Protein AF-A0A519TLH5-F1 (afdb_monomer)

Mean predicted aligned error: 9.52 Å

Structure (mmCIF, N/CA/C/O backbone):
data_AF-A0A519TLH5-F1
#
_entry.id   AF-A0A519TLH5-F1
#
loop_
_atom_site.group_PDB
_atom_site.id
_atom_site.type_symbol
_atom_site.label_atom_id
_atom_site.label_alt_id
_atom_site.label_comp_id
_atom_site.label_asym_id
_atom_site.label_entity_id
_atom_site.label_seq_id
_atom_site.pdbx_PDB_ins_code
_atom_site.Cartn_x
_atom_site.Cartn_y
_atom_site.Cartn_z
_atom_site.occupancy
_atom_site.B_iso_or_equiv
_atom_site.auth_seq_id
_atom_site.auth_comp_id
_atom_site.auth_asym_id
_atom_site.auth_atom_id
_atom_site.pdbx_PDB_model_num
ATOM 1 N N . SER A 1 1 ? 10.944 -17.318 42.287 1.00 51.22 1 SER A N 1
ATOM 2 C CA . SER A 1 1 ? 10.211 -17.930 41.171 1.00 51.22 1 SER A CA 1
ATOM 3 C C . SER A 1 1 ? 8.786 -17.448 41.249 1.00 51.22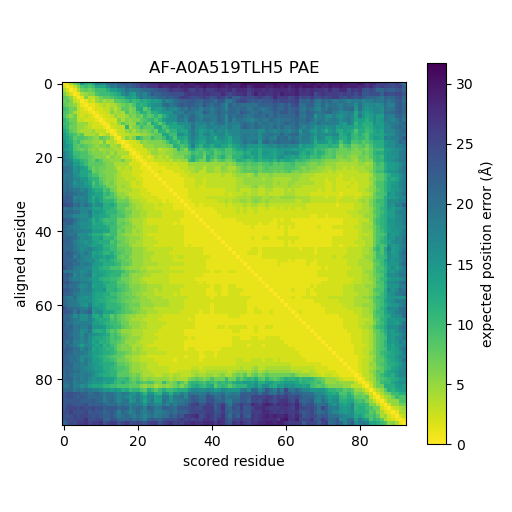 1 SER A C 1
ATOM 5 O O . SER A 1 1 ? 8.136 -17.721 42.246 1.00 51.22 1 SER A O 1
ATOM 7 N N . GLU A 1 2 ? 8.356 -16.625 40.300 1.00 52.34 2 GLU A N 1
ATOM 8 C CA . GLU A 1 2 ? 6.964 -16.180 40.232 1.00 52.34 2 GLU A CA 1
ATOM 9 C C . GLU A 1 2 ? 6.129 -17.348 39.700 1.00 52.34 2 GLU A C 1
ATO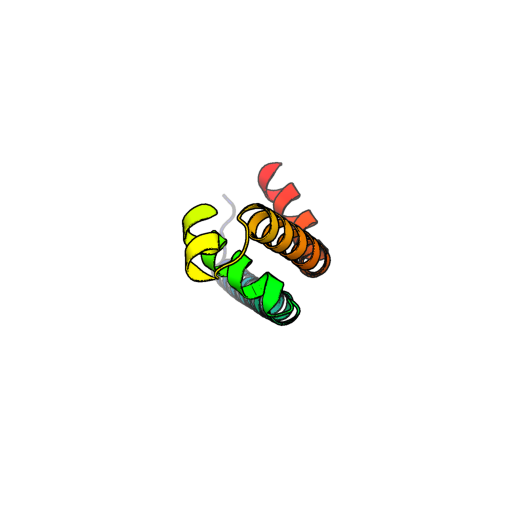M 11 O O . GLU A 1 2 ? 6.319 -17.778 38.564 1.00 52.34 2 GLU A O 1
ATOM 16 N N . ASP A 1 3 ? 5.260 -17.914 40.539 1.00 61.44 3 ASP A N 1
ATOM 17 C CA . ASP A 1 3 ? 4.289 -18.920 40.109 1.00 61.44 3 ASP A CA 1
ATOM 18 C C . ASP A 1 3 ? 3.301 -18.259 39.143 1.00 61.44 3 ASP A C 1
ATOM 20 O O . ASP A 1 3 ? 2.405 -17.503 39.537 1.00 61.44 3 ASP A O 1
ATOM 24 N N . ILE A 1 4 ? 3.476 -18.515 37.848 1.00 61.09 4 ILE A N 1
ATOM 25 C CA . ILE A 1 4 ? 2.549 -18.047 36.823 1.00 61.09 4 ILE A CA 1
ATOM 26 C C . ILE A 1 4 ? 1.269 -18.882 36.948 1.00 61.09 4 ILE A C 1
ATOM 28 O O . ILE A 1 4 ? 1.158 -19.983 36.414 1.00 61.09 4 ILE A O 1
ATOM 32 N N . SER A 1 5 ? 0.293 -18.348 37.682 1.00 77.19 5 SER A N 1
ATOM 33 C CA . SER A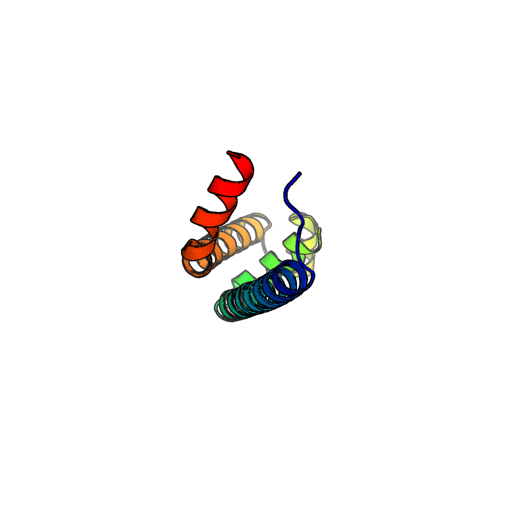 1 5 ? -1.044 -18.931 37.820 1.00 77.19 5 SER A CA 1
ATOM 34 C C . SER A 1 5 ? -1.707 -19.142 36.453 1.00 77.19 5 SER A C 1
ATOM 36 O O . SER A 1 5 ? -1.647 -18.279 35.572 1.00 77.19 5 SER A O 1
ATOM 38 N N . SER A 1 6 ? -2.412 -20.264 36.290 1.00 74.06 6 SER A N 1
ATOM 39 C CA . SER A 1 6 ? -3.201 -20.586 35.091 1.00 74.06 6 SER A CA 1
ATOM 40 C C . SER A 1 6 ? -4.214 -19.491 34.724 1.00 74.06 6 SER A C 1
ATOM 42 O O . SER A 1 6 ? -4.489 -19.273 33.543 1.00 74.06 6 SER A O 1
ATOM 44 N N . ALA A 1 7 ? -4.714 -18.743 35.712 1.00 72.50 7 ALA A N 1
ATOM 45 C CA . ALA A 1 7 ? -5.584 -17.591 35.493 1.00 72.50 7 ALA A CA 1
ATOM 46 C C . ALA A 1 7 ? -4.855 -16.435 34.781 1.00 72.50 7 ALA A C 1
ATOM 48 O O . ALA A 1 7 ? -5.415 -15.830 33.867 1.00 72.50 7 ALA A O 1
ATOM 49 N N . ASN A 1 8 ? -3.587 -16.178 35.127 1.00 74.12 8 ASN A N 1
ATOM 50 C CA . ASN A 1 8 ? -2.761 -15.151 34.480 1.00 74.12 8 ASN A CA 1
ATOM 51 C C . ASN A 1 8 ? -2.363 -15.552 33.054 1.00 74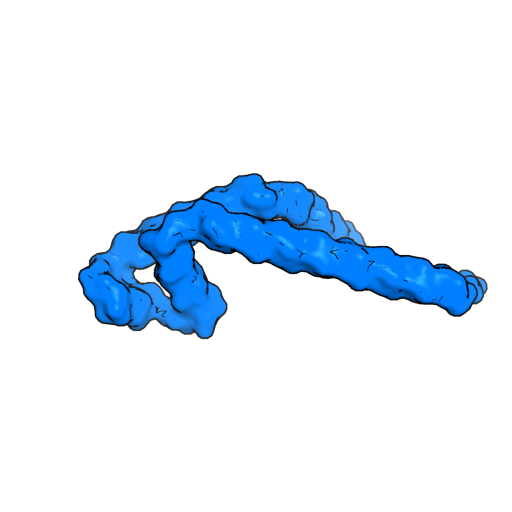.12 8 ASN A C 1
ATOM 53 O O . ASN A 1 8 ? -2.336 -14.697 32.166 1.00 74.12 8 ASN A O 1
ATOM 57 N N . LEU A 1 9 ? -2.111 -16.844 32.817 1.00 74.75 9 LEU A N 1
ATOM 58 C CA . LEU A 1 9 ? -1.867 -17.395 31.478 1.00 74.75 9 LEU A CA 1
ATOM 59 C C . LEU A 1 9 ? -3.101 -17.258 30.580 1.00 74.75 9 LEU A C 1
ATOM 61 O O . LEU A 1 9 ? -2.989 -16.769 29.460 1.00 74.75 9 LEU A O 1
ATOM 65 N N . SER A 1 10 ? -4.281 -17.631 31.082 1.00 74.44 10 SER A N 1
ATOM 66 C CA . SER A 1 10 ? -5.544 -17.530 30.337 1.00 74.44 10 SER A CA 1
ATOM 67 C C . SER A 1 10 ? -5.927 -16.076 30.035 1.00 74.44 10 SER A C 1
ATOM 69 O O . SER A 1 10 ? -6.301 -15.746 28.907 1.00 74.44 10 SER A O 1
ATOM 71 N N . TYR A 1 11 ? -5.764 -15.179 31.012 1.00 69.44 11 TYR A N 1
ATOM 72 C CA . TYR A 1 11 ? -6.009 -13.748 30.834 1.00 69.44 11 TYR A CA 1
ATOM 73 C C . TYR A 1 11 ? -5.057 -13.127 29.804 1.00 69.44 11 TYR A C 1
ATOM 75 O O . TYR A 1 11 ? -5.507 -12.453 28.878 1.00 69.44 11 TYR A O 1
ATOM 83 N N . SER A 1 12 ? -3.755 -13.413 29.906 1.00 69.44 12 SER A N 1
ATOM 84 C CA . SER A 1 12 ? -2.750 -12.931 28.949 1.00 69.44 12 SER A CA 1
ATOM 85 C C . SER A 1 12 ? -2.986 -13.487 27.542 1.00 69.44 12 SER A C 1
ATOM 87 O O . SER A 1 12 ? -2.947 -12.736 26.572 1.00 69.44 12 SER A O 1
ATOM 89 N N . ALA A 1 13 ? -3.312 -14.778 27.413 1.00 68.44 13 ALA A N 1
ATOM 90 C CA . ALA A 1 13 ? -3.635 -15.394 26.127 1.00 68.44 13 ALA A CA 1
ATOM 91 C C . ALA A 1 13 ? -4.887 -14.770 25.484 1.00 68.44 13 ALA A C 1
ATOM 93 O O . ALA A 1 13 ? -4.870 -14.435 24.300 1.00 68.44 13 ALA A O 1
ATOM 94 N N . THR A 1 14 ? -5.946 -14.549 26.270 1.00 69.19 14 THR A N 1
ATOM 95 C CA . THR A 1 14 ? -7.190 -13.914 25.801 1.00 69.19 14 THR A CA 1
ATOM 96 C C . THR A 1 14 ? -6.950 -12.466 25.373 1.00 69.19 14 THR A C 1
ATOM 98 O O . THR A 1 14 ? -7.419 -12.046 24.313 1.00 69.19 14 THR A O 1
ATOM 101 N N . LYS A 1 15 ? -6.178 -11.706 26.160 1.00 72.25 15 LYS A N 1
ATOM 102 C CA . LYS A 1 15 ? -5.798 -10.324 25.845 1.00 72.25 15 LYS A CA 1
ATOM 103 C C . LYS A 1 15 ? -4.995 -10.245 24.543 1.00 72.25 15 LYS A C 1
ATOM 105 O O . LYS A 1 15 ? -5.366 -9.481 23.655 1.00 72.25 15 LYS A O 1
ATOM 110 N N . ASN A 1 16 ? -3.982 -11.097 24.380 1.00 73.56 16 ASN A N 1
ATOM 111 C CA . ASN A 1 16 ? -3.161 -11.151 23.168 1.00 73.56 16 ASN A CA 1
ATOM 112 C C . ASN A 1 16 ? -3.995 -11.476 21.920 1.00 73.56 16 ASN A C 1
ATOM 114 O O . ASN A 1 16 ? -3.808 -10.873 20.862 1.00 73.56 16 ASN A O 1
ATOM 118 N N . GLN A 1 17 ? -4.940 -12.416 22.029 1.00 71.75 17 GLN A N 1
ATOM 119 C CA . GLN A 1 17 ? -5.842 -12.755 20.927 1.00 71.75 17 GLN A CA 1
ATOM 120 C C . GLN A 1 17 ? -6.779 -11.599 20.562 1.00 71.75 17 GLN A C 1
ATOM 122 O O . GLN A 1 17 ? -7.037 -11.379 19.378 1.00 71.75 17 GLN A O 1
ATOM 127 N N . ALA A 1 18 ? -7.294 -10.867 21.552 1.00 72.75 18 ALA A N 1
ATOM 128 C CA . ALA A 1 18 ? -8.128 -9.695 21.311 1.00 72.75 18 ALA A CA 1
ATOM 129 C C . ALA A 1 18 ? -7.330 -8.593 20.599 1.00 72.75 18 ALA A C 1
ATOM 131 O O . ALA A 1 18 ? -7.749 -8.138 19.537 1.00 72.75 18 ALA A O 1
ATOM 132 N N . GLU A 1 19 ? -6.154 -8.230 21.117 1.00 75.31 19 GLU A N 1
ATOM 133 C CA . GLU A 1 19 ? -5.267 -7.224 20.515 1.00 75.31 19 GLU A CA 1
ATOM 134 C C . GLU A 1 19 ? -4.874 -7.597 19.080 1.00 75.31 19 GLU A C 1
ATOM 136 O O . GLU A 1 19 ? -5.014 -6.781 18.172 1.00 75.31 19 GLU A O 1
ATOM 141 N N . SER A 1 20 ? -4.503 -8.858 18.839 1.00 75.62 20 SER A N 1
ATOM 142 C CA . SER A 1 20 ? -4.162 -9.347 17.494 1.00 75.62 20 SER A CA 1
ATOM 143 C C . SER A 1 20 ? -5.322 -9.195 16.503 1.00 75.62 20 SER A C 1
ATOM 145 O O . SER A 1 20 ? -5.113 -8.800 15.357 1.00 75.62 20 SER A O 1
ATOM 147 N N . LYS A 1 21 ? -6.560 -9.476 16.936 1.00 76.88 21 LYS A N 1
ATOM 148 C CA . LYS A 1 21 ? -7.758 -9.295 16.099 1.00 76.88 21 LYS A CA 1
ATOM 149 C C . LYS A 1 21 ? -8.022 -7.824 15.778 1.00 76.88 21 LYS A C 1
ATOM 151 O O . LYS A 1 21 ? -8.412 -7.524 14.652 1.00 76.88 21 LYS A O 1
ATOM 156 N N . PHE A 1 22 ? -7.806 -6.917 16.732 1.00 81.81 22 PHE A N 1
ATOM 157 C CA . PHE A 1 22 ? -7.949 -5.477 16.496 1.00 81.81 22 PHE A CA 1
ATOM 158 C C . PHE A 1 22 ? -6.900 -4.957 15.509 1.00 81.81 22 PHE A C 1
ATOM 160 O O . PHE A 1 22 ? -7.266 -4.272 14.556 1.00 81.81 22 PHE A O 1
ATOM 167 N N . VAL A 1 23 ? -5.633 -5.354 15.678 1.00 82.69 23 VAL A N 1
ATOM 168 C CA . VAL A 1 23 ? -4.537 -4.990 14.764 1.00 82.69 23 VAL A CA 1
ATOM 169 C C . VAL A 1 23 ? -4.847 -5.452 13.341 1.00 82.69 23 VAL A C 1
ATOM 171 O O . VAL A 1 23 ? -4.752 -4.662 12.404 1.00 82.69 23 VAL A O 1
ATOM 174 N N . LEU A 1 24 ? -5.263 -6.712 13.174 1.00 83.88 24 LEU A N 1
ATOM 175 C CA . LEU A 1 24 ? -5.594 -7.260 11.859 1.00 83.88 24 LEU A CA 1
ATOM 176 C C . LEU A 1 24 ? -6.767 -6.510 11.214 1.00 83.88 24 LEU A C 1
ATOM 178 O O . LEU A 1 24 ? -6.666 -6.080 10.068 1.00 83.88 24 LEU A O 1
ATOM 182 N N . GLY A 1 25 ? -7.841 -6.271 11.972 1.00 86.06 25 GLY A N 1
ATOM 183 C CA . GLY A 1 25 ? -8.995 -5.525 11.473 1.00 86.06 25 GLY A CA 1
ATOM 184 C C . GLY A 1 25 ? -8.662 -4.085 11.072 1.00 86.06 25 GLY A C 1
ATOM 185 O O . GLY A 1 25 ? -9.266 -3.548 10.145 1.00 86.06 25 GLY A O 1
ATOM 186 N N . ASP A 1 26 ? -7.698 -3.444 11.729 1.00 86.69 26 ASP A N 1
ATOM 187 C CA . ASP A 1 26 ? -7.257 -2.100 11.356 1.00 86.69 26 ASP A CA 1
ATOM 188 C C . ASP A 1 26 ? -6.325 -2.089 10.140 1.00 86.69 26 ASP A C 1
ATOM 190 O O . ASP A 1 26 ? -6.389 -1.151 9.342 1.00 86.69 26 ASP A O 1
ATOM 194 N N . ILE A 1 27 ? -5.519 -3.137 9.942 1.00 86.81 27 ILE A N 1
ATOM 195 C CA . ILE A 1 27 ? -4.773 -3.348 8.693 1.00 86.81 27 ILE A CA 1
ATOM 196 C C . ILE A 1 27 ? -5.748 -3.511 7.526 1.00 86.81 27 ILE A C 1
ATOM 198 O O . ILE A 1 27 ? -5.594 -2.826 6.514 1.00 86.81 27 ILE A O 1
ATOM 202 N N . ASP A 1 28 ? -6.783 -4.338 7.683 1.00 89.81 28 ASP A N 1
ATOM 203 C CA . ASP A 1 28 ? -7.794 -4.558 6.646 1.00 89.81 28 ASP A CA 1
ATOM 204 C C . ASP A 1 28 ? -8.521 -3.256 6.287 1.00 89.81 28 ASP A C 1
ATOM 206 O O . ASP A 1 28 ? -8.657 -2.912 5.110 1.00 89.81 28 ASP A O 1
ATOM 210 N N . LYS A 1 29 ? -8.921 -2.466 7.294 1.00 90.00 29 LYS A N 1
ATOM 211 C CA . LYS A 1 29 ? -9.499 -1.131 7.069 1.00 90.00 29 LYS A CA 1
ATOM 212 C C . LYS A 1 29 ? -8.524 -0.209 6.347 1.00 90.00 29 LYS A C 1
ATOM 214 O O . LYS A 1 29 ? -8.939 0.497 5.435 1.00 90.00 29 LYS A O 1
ATOM 219 N N . ALA A 1 30 ? -7.251 -0.189 6.742 1.00 90.06 30 ALA A N 1
ATOM 220 C CA . ALA A 1 30 ? -6.247 0.666 6.117 1.00 90.06 30 ALA A CA 1
ATOM 221 C C . ALA A 1 30 ? -6.032 0.297 4.642 1.00 90.06 30 ALA A C 1
ATOM 223 O O . ALA A 1 30 ? -5.958 1.187 3.796 1.00 90.06 30 ALA A O 1
ATOM 224 N N . LEU A 1 31 ? -5.988 -1.000 4.325 1.00 91.38 31 LEU A N 1
ATOM 225 C CA . LEU A 1 31 ? -5.904 -1.500 2.953 1.00 91.38 31 LEU A CA 1
ATOM 226 C C . LEU A 1 31 ? -7.149 -1.137 2.135 1.00 91.38 31 LEU A C 1
ATOM 228 O O . LEU A 1 31 ? -7.009 -0.718 0.990 1.00 91.38 31 LEU A O 1
ATOM 232 N N . ALA A 1 32 ? -8.344 -1.210 2.727 1.00 91.06 32 ALA A N 1
ATOM 233 C CA . ALA A 1 32 ? -9.593 -0.819 2.070 1.00 91.06 32 ALA A CA 1
ATOM 234 C C . ALA A 1 32 ? -9.678 0.685 1.737 1.00 91.06 32 ALA A C 1
ATOM 236 O O . ALA A 1 32 ? -10.473 1.082 0.890 1.00 91.06 32 ALA A O 1
ATOM 237 N N . GLN A 1 33 ? -8.867 1.531 2.384 1.00 90.69 33 GLN A N 1
ATOM 238 C CA . GLN A 1 33 ? -8.788 2.966 2.083 1.00 90.69 33 GLN A CA 1
ATOM 239 C C . GLN A 1 33 ? -7.840 3.297 0.926 1.00 90.69 33 GLN A C 1
ATOM 241 O O . GLN A 1 33 ? -7.777 4.457 0.517 1.00 90.69 33 GLN A O 1
ATOM 246 N N . LEU A 1 34 ? -7.068 2.333 0.411 1.00 94.19 34 LEU A N 1
ATOM 247 C CA . LEU A 1 34 ? -6.200 2.582 -0.737 1.00 94.19 34 LEU A CA 1
ATOM 248 C C . LEU A 1 34 ? -7.034 2.576 -2.020 1.00 94.19 34 LEU A C 1
ATOM 250 O O . LEU A 1 34 ? -7.649 1.557 -2.333 1.00 94.19 34 LEU A O 1
ATOM 254 N N . PRO A 1 35 ? -6.999 3.660 -2.818 1.00 95.81 35 PRO A N 1
ATOM 255 C CA . PRO A 1 35 ? -7.507 3.610 -4.180 1.00 95.81 35 PRO A CA 1
ATOM 256 C C . PRO A 1 35 ? -6.861 2.461 -4.956 1.00 95.81 35 PRO A C 1
ATOM 258 O O . PRO A 1 35 ? -5.670 2.180 -4.782 1.00 95.81 35 PRO A O 1
ATOM 261 N N . GLU A 1 36 ? -7.632 1.831 -5.841 1.00 95.06 36 GLU A N 1
ATOM 262 C CA . GLU A 1 36 ? -7.216 0.632 -6.579 1.00 95.06 36 GLU A CA 1
ATOM 263 C C . GLU A 1 36 ? -5.882 0.827 -7.315 1.00 95.06 36 GLU A C 1
ATOM 265 O O . GLU A 1 36 ? -5.017 -0.051 -7.305 1.00 95.06 36 GLU A O 1
ATOM 270 N N . GLU A 1 37 ? -5.660 2.027 -7.860 1.00 96.38 37 GLU A N 1
ATOM 271 C CA . GLU A 1 37 ? -4.420 2.378 -8.549 1.00 96.38 37 GLU A CA 1
ATOM 272 C C . GLU A 1 37 ? -3.158 2.291 -7.674 1.00 96.38 37 GLU A C 1
ATOM 274 O O . GLU A 1 37 ? -2.063 2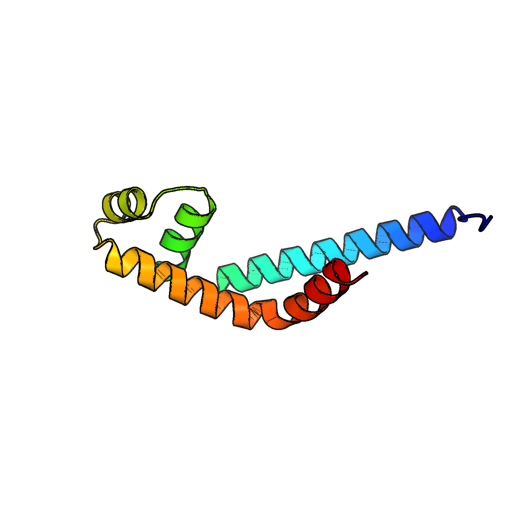.106 -8.204 1.00 96.38 37 GLU A O 1
ATOM 279 N N . TYR A 1 38 ? -3.291 2.402 -6.352 1.00 97.69 38 TYR A N 1
ATOM 280 C CA . TYR A 1 38 ? -2.204 2.240 -5.385 1.00 97.69 38 TYR A CA 1
ATOM 281 C C . TYR A 1 38 ? -2.219 0.852 -4.752 1.00 97.69 38 TYR A C 1
ATOM 283 O O . TYR A 1 38 ? -1.152 0.285 -4.515 1.00 97.69 38 TYR A O 1
ATOM 291 N N . TYR A 1 39 ? -3.413 0.304 -4.509 1.00 97.12 39 TYR A N 1
ATOM 292 C CA . TYR A 1 39 ? -3.606 -1.019 -3.925 1.00 97.12 39 TYR A CA 1
ATOM 293 C C . TYR A 1 39 ? -2.959 -2.107 -4.784 1.00 97.12 39 TYR A C 1
ATOM 295 O O . TYR A 1 39 ? -2.125 -2.861 -4.287 1.00 97.12 39 TYR A O 1
ATOM 303 N N . VAL A 1 40 ? -3.276 -2.154 -6.083 1.00 97.62 40 VAL A N 1
ATOM 304 C CA . VAL A 1 40 ? -2.825 -3.244 -6.960 1.00 97.62 40 VAL A CA 1
ATOM 305 C C . VAL A 1 40 ? -1.291 -3.313 -7.044 1.00 97.62 40 VAL A C 1
ATOM 307 O O . VAL A 1 40 ? -0.743 -4.372 -6.735 1.00 97.62 40 VAL A O 1
ATOM 310 N N . PRO A 1 41 ? -0.549 -2.230 -7.364 1.00 97.94 41 PRO A N 1
ATOM 311 C CA . PRO A 1 41 ? 0.915 -2.279 -7.370 1.00 97.94 41 PRO A CA 1
ATOM 312 C C . PRO A 1 41 ? 1.517 -2.601 -5.999 1.00 97.94 41 PRO A C 1
ATOM 314 O O . PRO A 1 41 ? 2.537 -3.284 -5.923 1.00 97.94 41 PRO A O 1
ATOM 317 N N . PHE A 1 42 ? 0.908 -2.103 -4.918 1.00 97.75 42 PHE A N 1
ATOM 318 C CA . PHE A 1 42 ? 1.392 -2.335 -3.561 1.00 97.75 42 PHE A CA 1
ATOM 319 C C . PHE A 1 42 ? 1.272 -3.804 -3.153 1.00 97.75 42 PHE A C 1
ATOM 321 O O . PHE A 1 42 ? 2.252 -4.367 -2.672 1.00 97.75 42 PHE A O 1
ATOM 328 N N . ILE A 1 43 ? 0.116 -4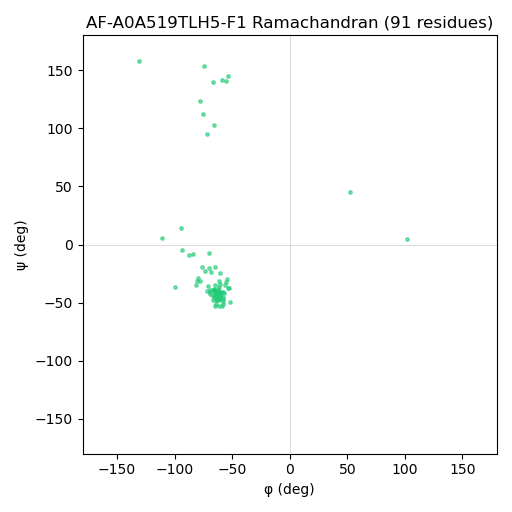.432 -3.387 1.00 96.88 43 ILE A N 1
ATOM 329 C CA . ILE A 1 43 ? -0.103 -5.844 -3.057 1.00 96.88 43 ILE A CA 1
ATOM 330 C C . ILE A 1 43 ? 0.819 -6.744 -3.873 1.00 96.88 43 ILE A C 1
ATOM 332 O O . ILE A 1 43 ? 1.482 -7.591 -3.290 1.00 96.88 43 ILE A O 1
ATOM 336 N N . ARG A 1 44 ? 0.974 -6.513 -5.184 1.00 98.06 44 ARG A N 1
ATOM 337 C CA . ARG A 1 44 ? 1.923 -7.304 -5.990 1.00 98.06 44 ARG A CA 1
ATOM 338 C C . ARG A 1 44 ? 3.356 -7.158 -5.492 1.00 98.06 44 ARG A C 1
ATOM 340 O O . ARG A 1 44 ? 4.085 -8.136 -5.385 1.00 98.06 44 ARG A O 1
ATOM 347 N N . TYR A 1 45 ? 3.771 -5.950 -5.132 1.00 97.75 45 TYR A N 1
ATOM 348 C CA . TYR A 1 45 ? 5.092 -5.767 -4.541 1.00 97.75 45 TYR A CA 1
ATOM 349 C C . TYR A 1 45 ? 5.234 -6.497 -3.197 1.00 97.75 45 TYR A C 1
ATOM 351 O O . TYR A 1 45 ? 6.266 -7.110 -2.936 1.00 97.75 45 TYR A O 1
ATOM 359 N N . PHE A 1 46 ? 4.195 -6.467 -2.360 1.00 94.31 46 PHE A N 1
ATOM 360 C CA . PHE A 1 46 ? 4.157 -7.180 -1.082 1.00 94.31 46 PHE A CA 1
ATOM 361 C C . PHE A 1 46 ? 4.192 -8.709 -1.254 1.00 94.31 46 PHE A C 1
ATOM 363 O O . PHE A 1 46 ? 4.852 -9.393 -0.479 1.00 94.31 46 PHE A O 1
ATOM 370 N N . GLU A 1 47 ? 3.565 -9.236 -2.306 1.00 96.31 47 GLU A N 1
ATOM 371 C CA . GLU A 1 47 ? 3.621 -10.649 -2.711 1.00 96.31 47 GLU A CA 1
ATOM 372 C C . GLU A 1 47 ? 4.995 -11.073 -3.269 1.00 96.31 47 GLU A C 1
ATOM 374 O O . GLU A 1 47 ? 5.226 -12.258 -3.499 1.00 96.31 47 GLU A O 1
ATOM 379 N N . GLY A 1 48 ? 5.920 -10.127 -3.477 1.00 96.81 48 GLY A N 1
ATOM 380 C CA . GLY A 1 48 ? 7.301 -10.398 -3.882 1.00 96.81 48 GLY A CA 1
ATOM 381 C C . GLY A 1 48 ? 7.607 -10.168 -5.362 1.00 96.81 48 GLY A C 1
ATOM 382 O O . GLY A 1 48 ? 8.735 -10.423 -5.787 1.00 96.81 48 GLY A O 1
ATOM 383 N N . TYR A 1 49 ? 6.655 -9.652 -6.145 1.00 98.44 49 TYR A N 1
ATOM 384 C CA . TYR A 1 49 ? 6.916 -9.285 -7.537 1.00 98.44 49 TYR A CA 1
ATOM 385 C C . TYR A 1 49 ? 7.896 -8.108 -7.618 1.00 98.44 49 TYR A C 1
ATOM 387 O O . TYR A 1 49 ? 7.813 -7.124 -6.873 1.00 98.44 49 TYR A O 1
ATOM 395 N N . LYS A 1 50 ? 8.819 -8.172 -8.575 1.00 98.31 50 LYS A N 1
ATOM 396 C CA . LYS A 1 50 ? 9.771 -7.096 -8.853 1.00 98.31 50 LYS A CA 1
ATOM 397 C C . LYS A 1 50 ? 9.074 -5.942 -9.568 1.00 98.31 50 LYS A C 1
ATOM 399 O O . LYS A 1 50 ? 8.128 -6.124 -10.328 1.00 98.31 50 LYS A O 1
ATOM 404 N N . TYR A 1 51 ? 9.610 -4.730 -9.410 1.00 98.19 51 TYR A N 1
ATOM 405 C CA . TYR A 1 51 ? 9.050 -3.523 -10.033 1.00 98.19 51 TYR A CA 1
ATOM 406 C C . TYR A 1 51 ? 8.840 -3.635 -11.551 1.00 98.19 51 TYR A C 1
ATOM 408 O O . TYR A 1 51 ? 7.866 -3.086 -12.056 1.00 98.19 51 TYR A O 1
ATOM 416 N N . HIS A 1 52 ? 9.745 -4.310 -12.271 1.00 98.31 52 HIS A N 1
ATOM 417 C CA . HIS A 1 52 ? 9.608 -4.497 -13.718 1.00 98.31 52 HIS A CA 1
ATOM 418 C C . HIS A 1 52 ? 8.487 -5.491 -14.060 1.00 98.31 52 HIS A C 1
ATOM 420 O O . HIS A 1 52 ? 7.689 -5.200 -14.935 1.00 98.31 52 HIS A O 1
ATOM 426 N N . GLU A 1 53 ? 8.334 -6.583 -13.304 1.00 98.56 53 GLU A N 1
ATOM 427 C CA . GLU A 1 53 ? 7.254 -7.566 -13.505 1.00 98.56 53 GLU A CA 1
ATOM 428 C C . GLU A 1 53 ? 5.878 -6.926 -13.295 1.00 98.56 53 GLU A C 1
ATOM 430 O O . GLU A 1 53 ? 4.939 -7.187 -14.041 1.00 98.56 53 GLU A O 1
ATOM 435 N N . ILE A 1 54 ? 5.767 -6.034 -12.307 1.00 98.50 54 ILE A N 1
ATOM 436 C CA . ILE A 1 54 ? 4.542 -5.268 -12.048 1.00 98.50 54 ILE A CA 1
ATOM 437 C C . ILE A 1 54 ? 4.292 -4.243 -13.162 1.00 98.50 54 ILE A C 1
ATOM 439 O O . ILE A 1 54 ? 3.151 -4.056 -13.576 1.00 98.50 54 ILE A O 1
ATOM 443 N N . ALA A 1 55 ? 5.341 -3.571 -13.648 1.00 98.56 55 ALA A N 1
ATOM 444 C CA . ALA A 1 55 ? 5.238 -2.616 -14.753 1.00 98.56 55 ALA A CA 1
ATOM 445 C C . ALA A 1 55 ? 4.720 -3.296 -16.027 1.00 98.56 55 ALA A C 1
ATOM 447 O O . ALA A 1 55 ? 3.795 -2.786 -16.658 1.00 98.56 55 ALA A O 1
ATOM 448 N N . ASP A 1 56 ? 5.256 -4.479 -16.331 1.00 98.56 56 ASP A N 1
ATOM 449 C CA . ASP A 1 56 ? 4.845 -5.303 -17.464 1.00 98.56 56 ASP A CA 1
ATOM 450 C C . ASP A 1 56 ? 3.413 -5.830 -17.276 1.00 98.56 56 ASP A C 1
ATOM 452 O O . ASP A 1 56 ? 2.593 -5.733 -18.185 1.00 98.56 56 ASP A O 1
ATOM 456 N N . MET A 1 57 ? 3.056 -6.320 -16.084 1.00 98.00 57 MET A N 1
ATOM 457 C CA . MET A 1 57 ? 1.705 -6.820 -15.791 1.00 98.00 57 MET A CA 1
ATOM 458 C C . MET A 1 57 ? 0.632 -5.730 -15.916 1.00 98.00 57 MET A C 1
ATOM 460 O O . MET A 1 57 ? -0.464 -5.991 -16.407 1.00 98.00 57 MET A O 1
ATOM 464 N N . LEU A 1 58 ? 0.939 -4.515 -15.460 1.00 97.56 58 LEU A N 1
ATOM 465 C CA . LEU A 1 58 ? -0.003 -3.394 -15.435 1.00 97.56 58 LEU A CA 1
ATOM 466 C C . LEU A 1 58 ? 0.084 -2.497 -16.676 1.00 97.56 58 LEU A C 1
ATOM 468 O O . LEU A 1 58 ? -0.712 -1.568 -16.789 1.00 97.56 58 LEU A O 1
ATOM 472 N N . GLN A 1 59 ? 1.032 -2.754 -17.585 1.00 98.19 59 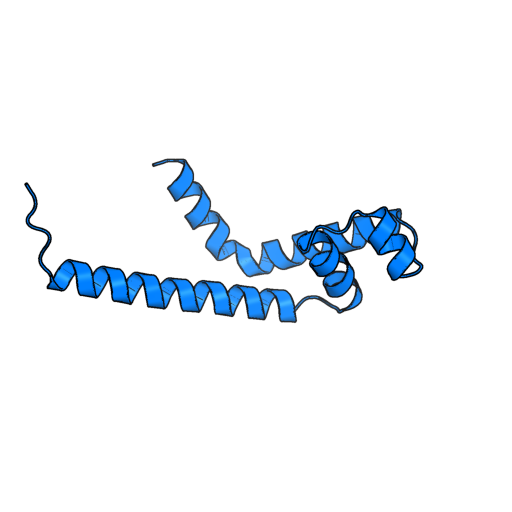GLN A N 1
ATOM 473 C CA . GLN A 1 59 ? 1.285 -1.954 -18.790 1.00 98.19 59 GLN A CA 1
ATOM 474 C C . GLN A 1 59 ? 1.476 -0.455 -18.478 1.00 98.19 59 GLN A C 1
ATOM 476 O O . GLN A 1 59 ? 0.926 0.425 -19.140 1.00 98.19 59 GLN A O 1
ATOM 481 N N . ILE A 1 60 ? 2.269 -0.156 -17.444 1.00 98.06 60 ILE A N 1
ATOM 482 C CA . ILE A 1 60 ? 2.604 1.213 -17.019 1.00 98.06 60 ILE A CA 1
ATOM 483 C C . ILE A 1 60 ? 4.117 1.375 -16.828 1.00 98.06 60 ILE A C 1
ATOM 485 O O . ILE A 1 60 ? 4.812 0.396 -16.565 1.00 98.06 60 ILE A O 1
ATOM 489 N N . PRO A 1 61 ? 4.663 2.605 -16.878 1.00 98.56 61 PRO A N 1
ATOM 490 C CA . PRO A 1 61 ? 6.087 2.821 -16.643 1.00 98.56 61 PRO A CA 1
ATOM 491 C C . PRO A 1 61 ? 6.543 2.333 -15.261 1.00 98.56 61 PRO A C 1
ATOM 493 O O . PRO A 1 61 ? 5.880 2.581 -14.251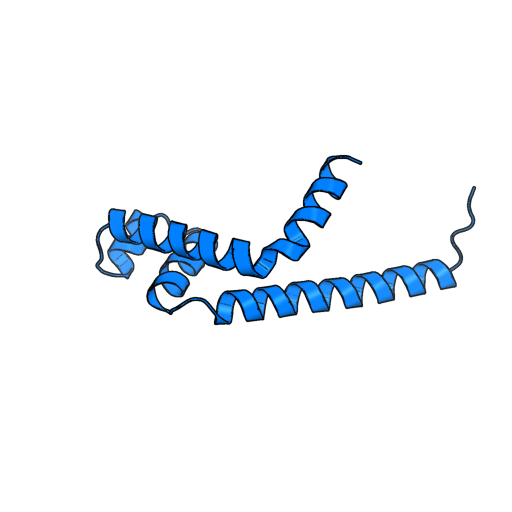 1.00 98.56 61 PRO A O 1
ATOM 496 N N . ILE A 1 62 ? 7.744 1.750 -15.180 1.00 98.25 62 ILE A N 1
ATOM 497 C CA . ILE A 1 62 ? 8.357 1.328 -13.904 1.00 98.25 62 ILE A CA 1
ATOM 498 C C . ILE A 1 62 ? 8.465 2.479 -12.887 1.00 98.25 62 ILE A C 1
ATOM 500 O O . ILE A 1 62 ? 8.341 2.265 -11.681 1.00 98.25 62 ILE A O 1
ATOM 504 N N . GLY A 1 63 ? 8.653 3.716 -13.361 1.00 98.38 63 GLY A N 1
ATOM 505 C CA . GLY A 1 63 ? 8.617 4.916 -12.520 1.00 98.38 63 GLY A CA 1
ATOM 506 C C . GLY A 1 63 ? 7.250 5.126 -11.862 1.00 98.38 63 GLY A C 1
ATOM 507 O O . GLY A 1 63 ? 7.181 5.396 -10.666 1.00 98.38 63 GLY A O 1
ATOM 508 N N . THR A 1 64 ? 6.165 4.907 -12.607 1.00 98.44 64 THR A N 1
ATOM 509 C CA . THR A 1 64 ? 4.786 4.986 -12.105 1.00 98.44 64 THR A CA 1
ATOM 510 C C . THR A 1 64 ? 4.512 3.910 -11.060 1.00 98.44 64 THR A C 1
ATOM 512 O O . THR A 1 64 ? 3.917 4.213 -10.028 1.00 98.44 64 THR A O 1
ATOM 515 N N . VAL A 1 65 ? 5.002 2.681 -11.268 1.00 98.56 65 VAL A N 1
ATOM 516 C CA . VAL A 1 65 ? 4.912 1.598 -10.270 1.00 98.56 65 VAL A CA 1
ATOM 517 C C . VAL A 1 65 ? 5.578 2.014 -8.957 1.00 98.56 65 VAL A C 1
ATOM 519 O O . VAL A 1 65 ? 4.957 1.943 -7.896 1.00 98.56 65 VAL A O 1
ATOM 522 N N . LYS A 1 66 ? 6.824 2.505 -9.021 1.00 98.25 66 LYS A N 1
ATOM 523 C CA . LYS A 1 66 ? 7.570 2.965 -7.838 1.00 98.25 66 LYS A CA 1
ATOM 524 C C . LYS A 1 66 ? 6.827 4.076 -7.097 1.00 98.25 66 LYS A C 1
ATOM 526 O O . LYS A 1 66 ? 6.675 3.996 -5.879 1.00 98.25 66 LYS A O 1
ATOM 531 N N . THR A 1 67 ? 6.335 5.081 -7.823 1.00 98.62 67 THR A N 1
ATOM 532 C CA . THR A 1 67 ? 5.575 6.191 -7.235 1.00 98.62 67 THR A CA 1
ATOM 533 C C . THR A 1 67 ? 4.289 5.699 -6.578 1.00 98.62 67 THR A C 1
ATOM 535 O O . THR A 1 67 ? 4.027 6.053 -5.432 1.00 98.62 67 THR A O 1
ATOM 538 N N . ARG A 1 68 ? 3.516 4.831 -7.242 1.00 98.31 68 ARG A N 1
ATOM 539 C CA . ARG A 1 68 ? 2.269 4.282 -6.689 1.00 98.31 68 ARG A CA 1
ATOM 540 C C . ARG A 1 68 ? 2.506 3.485 -5.407 1.00 98.31 68 ARG A C 1
ATOM 542 O O . ARG A 1 68 ? 1.806 3.706 -4.424 1.00 98.31 68 ARG A O 1
ATOM 549 N N . ILE A 1 69 ? 3.540 2.643 -5.370 1.00 98.12 69 ILE A N 1
ATOM 550 C CA . ILE A 1 69 ? 3.929 1.897 -4.160 1.00 98.12 69 ILE A CA 1
ATOM 551 C C . ILE A 1 69 ? 4.375 2.849 -3.043 1.00 98.12 69 ILE A C 1
ATOM 553 O O . ILE A 1 69 ? 4.014 2.658 -1.881 1.00 98.12 69 ILE A O 1
ATOM 557 N N . HIS A 1 70 ? 5.143 3.892 -3.365 1.00 97.31 70 HIS A N 1
ATOM 558 C CA . HIS A 1 70 ? 5.569 4.879 -2.374 1.00 97.31 70 HIS A CA 1
ATOM 559 C C . HIS A 1 70 ? 4.374 5.622 -1.758 1.00 97.31 70 HIS A C 1
ATOM 561 O O . HIS A 1 70 ? 4.281 5.745 -0.535 1.00 97.31 70 HIS A O 1
ATOM 567 N N . VAL A 1 71 ? 3.433 6.065 -2.595 1.00 97.25 71 VAL A N 1
ATOM 568 C CA . VAL A 1 71 ? 2.204 6.737 -2.157 1.00 97.25 71 VAL A CA 1
ATOM 569 C C . VAL A 1 71 ? 1.348 5.799 -1.302 1.00 97.25 71 VAL A C 1
ATOM 571 O O . VAL A 1 71 ? 0.952 6.193 -0.205 1.00 97.25 71 VAL A O 1
ATOM 574 N N . ALA A 1 72 ? 1.156 4.544 -1.726 1.00 96.44 72 ALA A N 1
ATOM 575 C CA . ALA A 1 72 ? 0.465 3.510 -0.953 1.00 96.44 72 ALA A CA 1
ATOM 576 C C . ALA A 1 72 ? 1.041 3.372 0.467 1.00 96.44 72 ALA A C 1
ATOM 578 O O . ALA A 1 72 ? 0.309 3.452 1.454 1.00 96.44 72 ALA A O 1
ATOM 579 N N . ARG A 1 73 ? 2.374 3.263 0.591 1.00 94.50 73 ARG A N 1
ATOM 580 C CA . ARG A 1 73 ? 3.066 3.199 1.892 1.00 94.50 73 ARG A CA 1
ATOM 581 C C . ARG A 1 73 ? 2.822 4.443 2.742 1.00 94.50 73 ARG A C 1
ATOM 583 O O . ARG A 1 73 ? 2.634 4.326 3.950 1.00 94.50 73 ARG A O 1
ATOM 590 N N . GLY A 1 74 ? 2.829 5.627 2.131 1.00 93.31 74 GLY A N 1
ATOM 591 C CA . GLY A 1 74 ? 2.544 6.885 2.819 1.00 93.31 74 GLY A CA 1
ATOM 592 C C . GLY A 1 74 ? 1.120 6.946 3.375 1.00 93.31 74 GLY A C 1
ATOM 593 O O . GLY A 1 74 ? 0.926 7.390 4.506 1.00 93.31 74 GLY A O 1
ATOM 594 N N . ILE A 1 75 ? 0.138 6.468 2.607 1.00 92.00 75 ILE A N 1
ATOM 595 C CA . ILE A 1 75 ? -1.266 6.380 3.028 1.00 92.00 75 ILE A CA 1
ATOM 596 C C . ILE A 1 75 ? -1.401 5.388 4.187 1.00 92.00 75 ILE A C 1
ATOM 598 O O . ILE A 1 75 ? -1.868 5.767 5.261 1.00 92.00 75 ILE A O 1
ATOM 602 N N . LEU A 1 76 ? -0.903 4.158 4.022 1.00 91.75 76 LEU A N 1
ATOM 603 C CA . LEU A 1 76 ? -0.968 3.122 5.058 1.00 91.75 76 LEU A CA 1
ATOM 604 C C . LEU A 1 76 ? -0.285 3.557 6.356 1.00 91.75 76 LEU A C 1
ATOM 606 O O . LEU A 1 76 ? -0.838 3.370 7.436 1.00 91.75 76 LEU A O 1
ATOM 610 N N . LYS A 1 77 ? 0.875 4.221 6.273 1.00 89.69 77 LYS A N 1
ATOM 611 C CA . LYS A 1 77 ? 1.581 4.744 7.451 1.00 89.69 77 LYS A CA 1
ATOM 612 C C . LYS A 1 77 ? 0.749 5.762 8.236 1.00 89.69 77 LYS A C 1
ATOM 614 O O . LYS A 1 77 ? 0.879 5.829 9.455 1.00 89.69 77 LYS A O 1
ATOM 619 N N . LYS A 1 78 ? -0.087 6.567 7.569 1.00 87.75 78 LYS A N 1
ATOM 620 C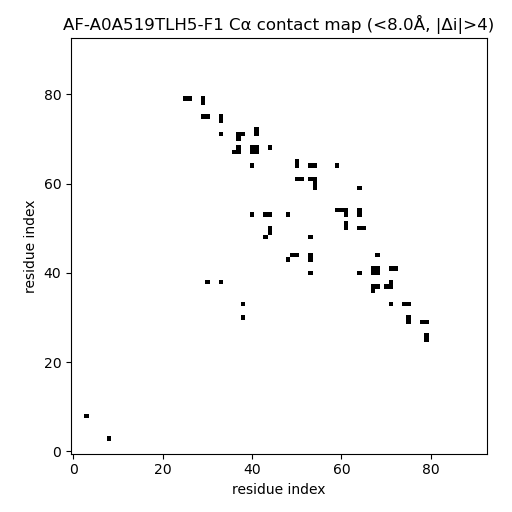 CA . LYS A 1 78 ? -0.983 7.518 8.250 1.00 87.75 78 LYS A CA 1
ATOM 621 C C . LYS A 1 78 ? -2.089 6.788 9.010 1.00 87.75 78 LYS A C 1
ATOM 623 O O . LYS A 1 78 ? -2.346 7.148 10.154 1.00 87.75 78 LYS A O 1
ATOM 628 N N . TYR A 1 79 ? -2.682 5.759 8.406 1.00 85.25 79 TYR A N 1
ATOM 629 C CA . TYR A 1 79 ? -3.734 4.952 9.034 1.00 85.25 79 TYR A CA 1
ATOM 630 C C . TYR A 1 79 ? -3.214 4.096 10.191 1.00 85.25 79 TYR A C 1
ATOM 632 O O . TYR A 1 79 ? -3.852 4.009 11.232 1.00 85.25 79 TYR A O 1
ATOM 640 N N . LEU A 1 80 ? -2.017 3.528 10.044 1.00 84.12 80 LEU A N 1
ATOM 641 C CA . LEU A 1 80 ? -1.417 2.619 11.023 1.00 84.12 80 LEU A CA 1
ATOM 642 C C . LEU A 1 80 ? -0.478 3.325 12.013 1.00 84.12 80 LEU A C 1
ATOM 644 O O . LEU A 1 80 ? 0.287 2.676 12.725 1.00 84.12 80 LEU A O 1
ATOM 648 N N . LYS A 1 81 ? -0.518 4.663 12.083 1.00 81.56 81 LYS A N 1
ATOM 649 C CA . LYS A 1 81 ? 0.378 5.462 12.933 1.00 81.56 81 LYS A CA 1
ATOM 650 C C . LYS A 1 81 ? 0.310 5.046 14.407 1.00 81.56 81 LYS A C 1
ATOM 652 O O . LYS A 1 81 ? 1.338 5.080 15.079 1.00 81.56 81 LYS A O 1
ATOM 657 N N . THR A 1 82 ? -0.861 4.637 14.892 1.00 73.62 82 THR A N 1
ATOM 658 C CA . THR A 1 82 ? -1.076 4.183 16.275 1.00 73.62 82 THR A CA 1
ATOM 659 C C . THR A 1 82 ? -0.158 3.015 16.644 1.00 73.62 82 THR A C 1
ATOM 661 O O . THR A 1 82 ? 0.493 3.073 17.677 1.00 73.62 82 THR A O 1
ATOM 664 N N . TYR A 1 83 ? 0.022 2.054 15.736 1.00 73.38 83 TYR A N 1
ATOM 665 C CA . TYR A 1 83 ? 0.853 0.862 15.942 1.00 73.38 83 TYR A CA 1
ATOM 666 C C . TYR A 1 83 ? 2.363 1.133 15.848 1.00 73.38 83 TYR A C 1
ATOM 668 O O . TYR A 1 83 ? 3.180 0.362 16.344 1.00 73.38 83 TYR A O 1
ATOM 676 N N . SER A 1 84 ? 2.769 2.246 15.227 1.00 65.31 84 SER A N 1
ATOM 677 C CA . SER A 1 84 ? 4.193 2.572 15.045 1.00 65.31 84 SER A CA 1
ATOM 678 C C . SER A 1 84 ? 4.923 2.944 16.342 1.00 65.31 84 SER A C 1
ATOM 680 O O . SER A 1 84 ? 6.148 2.857 16.388 1.00 65.31 84 SER A O 1
ATOM 682 N N . LYS A 1 85 ? 4.192 3.343 17.393 1.00 56.53 85 LYS A N 1
ATOM 683 C CA . LYS A 1 85 ? 4.762 3.589 18.728 1.00 56.53 85 LYS A CA 1
ATOM 684 C C . LYS A 1 85 ? 4.993 2.302 19.519 1.00 56.53 85 LYS A C 1
ATOM 686 O O . LYS A 1 85 ? 5.930 2.264 20.307 1.00 56.53 85 LYS A O 1
ATOM 691 N N . ASP A 1 86 ? 4.197 1.269 19.271 1.00 52.78 86 ASP A N 1
ATOM 692 C CA . ASP A 1 86 ? 4.252 0.018 20.031 1.00 52.78 86 ASP A CA 1
ATOM 693 C C . ASP A 1 86 ? 5.375 -0.901 19.526 1.00 52.78 86 ASP A C 1
ATOM 695 O O . ASP A 1 86 ? 6.069 -1.527 20.324 1.00 52.78 86 ASP A O 1
ATOM 699 N N . ILE A 1 87 ? 5.647 -0.901 18.213 1.00 52.22 87 ILE A N 1
ATOM 700 C CA . ILE A 1 87 ? 6.766 -1.662 17.622 1.00 52.22 87 ILE A CA 1
ATOM 701 C C . ILE A 1 87 ? 8.126 -1.116 18.094 1.00 52.22 87 ILE A C 1
ATOM 703 O O . ILE A 1 87 ? 9.031 -1.891 18.387 1.00 52.22 87 ILE A O 1
ATOM 707 N N . ALA A 1 88 ? 8.264 0.206 18.237 1.00 42.56 88 ALA A N 1
ATOM 708 C CA . ALA A 1 88 ? 9.519 0.828 18.668 1.00 42.56 88 ALA A CA 1
ATOM 709 C C . ALA A 1 88 ? 9.888 0.525 20.135 1.00 42.56 88 ALA A C 1
ATOM 711 O O . ALA A 1 88 ? 11.059 0.592 20.489 1.00 42.56 88 ALA A O 1
ATOM 712 N N . ILE A 1 89 ? 8.915 0.185 20.989 1.00 45.50 89 ILE A N 1
ATOM 713 C CA . ILE A 1 89 ? 9.176 -0.203 22.386 1.00 45.50 89 ILE A CA 1
ATOM 714 C C . ILE A 1 89 ? 9.635 -1.669 22.460 1.00 45.50 89 ILE A C 1
ATOM 716 O O . ILE A 1 89 ? 10.472 -1.997 23.294 1.00 45.50 89 ILE A O 1
ATOM 720 N N . ALA A 1 90 ? 9.157 -2.531 21.556 1.00 43.09 90 ALA A N 1
ATOM 721 C CA . ALA A 1 90 ? 9.541 -3.943 21.500 1.00 43.09 90 ALA A CA 1
ATOM 722 C C . ALA A 1 90 ? 10.964 -4.190 20.954 1.00 43.09 90 ALA A C 1
ATOM 724 O O . ALA A 1 90 ? 11.546 -5.224 21.252 1.00 43.09 90 ALA A O 1
ATOM 725 N N . GLU A 1 91 ? 11.538 -3.260 20.180 1.00 42.06 91 GLU A N 1
ATOM 726 C CA . GLU A 1 91 ? 12.945 -3.323 19.731 1.00 42.06 91 GLU A CA 1
ATOM 727 C C . GLU A 1 91 ? 13.939 -2.698 20.732 1.00 42.06 91 GLU A C 1
ATOM 729 O O . GLU A 1 91 ? 15.150 -2.819 20.553 1.00 42.06 91 GLU A O 1
ATOM 734 N N . MET A 1 92 ? 13.450 -2.020 21.778 1.00 42.75 92 MET A N 1
ATOM 735 C CA . MET A 1 92 ? 14.276 -1.333 22.785 1.00 42.75 92 MET A CA 1
ATOM 736 C C . MET A 1 92 ? 14.230 -1.986 24.180 1.00 42.75 92 MET A C 1
ATOM 738 O O . MET A 1 92 ? 14.803 -1.427 25.119 1.00 42.75 92 MET A O 1
ATOM 742 N N . ALA A 1 93 ? 13.568 -3.137 24.319 1.00 40.38 93 ALA A N 1
ATOM 743 C CA . ALA A 1 93 ? 13.480 -3.943 25.540 1.00 40.38 93 ALA A CA 1
ATOM 744 C C . ALA A 1 93 ? 14.135 -5.314 25.326 1.00 40.38 93 ALA A C 1
ATOM 746 O O . ALA A 1 93 ? 14.779 -5.800 26.282 1.00 40.38 93 ALA A O 1
#

pLDDT: mean 83.38, std 16.93, range [40.38, 98.62]

Radius of gyration: 18.81 Å; Cα contacts (8 Å, |Δi|>4): 44; chains: 1; bounding box: 24×28×60 Å

Secondary structure (DSSP, 8-state):
-----HHHHHHHHHHHHHHHHHHHHHHHHHHHTS-HHHHHHHHHHHTT--HHHHHHHHTS-HHHHHHHHHHHHHHHHHHTGGGHHHHHHHT--

Nearest PDB structures (foldseek):
  8z6g-assembly3_F  TM=8.222E-01  e=3.098E-03  Pseudomonas aeruginosa
  6kon-assembly1_F  TM=6.468E-01  e=2.612E-03  Mycobacterium tuberculosis H37Rv
  5xt2-assembly5_E  TM=6.368E-01  e=6.495E-01  Bradyrhizobium japonicum
  8a5s-assembly1_AAA  TM=7.120E-01  e=1.440E+00  Erythrobacter litoralis HTCC2594
  3p7n-assembly2_B  TM=7.166E-01  e=1.285E+00  Erythrobacter litoralis HTCC2594

Sequence (93 aa):
SEDISSANLSYSATKNQAESKFVLGDIDKALAQLPEEYYVPFIRYFEGYKYHEIADMLQIPIGTVKTRIHVARGILKKYLKTYSKDIAIAEMA

Foldseek 3Di:
DPPCDPVNVVVVVVVVVVVVVVLVVLLVVLLVPQDPLLNQLQVCVVVPDDLVNSCVVVVHDSVSSVVSNVVSVVSSCVSCVVCVVVVVVVVVD

Solvent-accessible surface area (backbone atoms only — not comparable to full-atom values): 5288 Å² total; per-residue (Å²): 132,85,81,80,48,69,66,58,53,51,51,51,52,53,51,51,54,52,52,51,52,52,54,50,55,50,50,52,53,38,56,72,69,44,58,64,82,23,37,55,54,34,51,45,45,71,76,65,50,52,64,62,60,51,14,63,73,68,74,46,57,52,67,55,43,54,50,30,32,51,51,37,51,56,53,40,49,64,68,48,45,77,58,60,63,58,56,59,52,69,79,74,110